Protein AF-A0A4Q3Z9Y1-F1 (afdb_monomer_lite)

Foldseek 3Di:
DWPKAFAPPPPQFFAAAPDPQRLLLSLQLSQVVSVVDDNVCRSVCLQVLLVVLVDPVVCCVVHNDDLQCVVSSLVSVVWDFAADPAFDDLVNCRVFLHHHFKFFWFFQDFVDIHTWGWGMGTQFKTWTAGNDDDPDSVSNRDIDMDTPCCQRQNVVPRGGHRRHRRRSRRIIHHGD

Structure (mmCIF, N/CA/C/O backbone):
data_AF-A0A4Q3Z9Y1-F1
#
_entry.id   AF-A0A4Q3Z9Y1-F1
#
loop_
_atom_site.group_PDB
_atom_site.id
_atom_site.type_symbol
_atom_site.label_atom_id
_atom_site.label_alt_id
_atom_site.label_comp_id
_atom_site.label_asym_id
_atom_site.label_entity_id
_atom_site.label_seq_id
_atom_site.pdbx_PDB_ins_code
_atom_site.Cartn_x
_atom_site.Cartn_y
_atom_site.Cartn_z
_atom_site.occupancy
_atom_site.B_iso_or_equiv
_atom_site.auth_seq_id
_atom_site.auth_comp_id
_atom_site.auth_asym_id
_atom_site.auth_atom_id
_atom_site.pdbx_PDB_model_num
ATOM 1 N N . MET A 1 1 ? 0.665 -11.959 -26.056 1.00 46.44 1 MET A N 1
ATOM 2 C CA . MET A 1 1 ? -0.431 -11.260 -25.352 1.00 46.44 1 MET A CA 1
ATOM 3 C C . MET A 1 1 ? 0.107 -10.917 -23.978 1.00 46.44 1 MET A C 1
ATOM 5 O O . MET A 1 1 ? 0.563 -11.840 -23.320 1.00 46.44 1 MET A O 1
ATOM 9 N N . SER A 1 2 ? 0.175 -9.640 -23.594 1.00 54.62 2 SER A N 1
ATOM 10 C CA . SER A 1 2 ? 0.606 -9.286 -22.237 1.00 54.62 2 SER A CA 1
ATOM 11 C C . SER A 1 2 ? -0.452 -9.769 -21.249 1.00 54.62 2 SER A C 1
ATOM 13 O O . SER A 1 2 ? -1.647 -9.539 -21.447 1.00 54.62 2 SER A O 1
ATOM 15 N N . ASP A 1 3 ? -0.023 -10.498 -20.222 1.00 85.06 3 ASP A N 1
ATOM 16 C CA . ASP A 1 3 ? -0.924 -11.218 -19.322 1.00 85.06 3 ASP A CA 1
ATOM 17 C C . ASP A 1 3 ? -1.443 -10.254 -18.237 1.00 85.06 3 ASP A C 1
ATOM 19 O O . ASP A 1 3 ? -1.050 -10.279 -17.064 1.00 85.06 3 ASP A O 1
ATOM 23 N N . TYR A 1 4 ? -2.262 -9.291 -18.668 1.00 94.12 4 TYR A N 1
ATOM 24 C CA . TYR A 1 4 ? -2.827 -8.247 -17.818 1.00 94.12 4 TYR A CA 1
ATOM 25 C C . TYR A 1 4 ? -3.951 -8.803 -16.935 1.00 94.12 4 TYR A C 1
ATOM 27 O O . TYR A 1 4 ? -4.822 -9.552 -17.375 1.00 94.12 4 TYR A O 1
ATOM 35 N N . SER A 1 5 ? -3.945 -8.438 -15.657 1.00 95.31 5 SER A N 1
ATOM 36 C CA . SER A 1 5 ? -5.010 -8.747 -14.703 1.00 95.31 5 SER A CA 1
ATOM 37 C C . SER A 1 5 ? -5.358 -7.512 -13.890 1.00 95.31 5 SER A C 1
ATOM 39 O O . SER A 1 5 ? -4.483 -6.732 -13.525 1.00 95.31 5 SER A O 1
ATOM 41 N N . ARG A 1 6 ? -6.642 -7.358 -13.572 1.00 94.75 6 ARG A N 1
ATOM 42 C CA . ARG A 1 6 ? -7.175 -6.217 -12.827 1.00 94.75 6 ARG A CA 1
ATOM 43 C C . ARG A 1 6 ? -8.181 -6.680 -11.784 1.00 94.75 6 ARG A C 1
ATOM 45 O O . ARG A 1 6 ? -8.824 -7.716 -11.966 1.00 94.75 6 ARG A O 1
ATOM 52 N N . CYS A 1 7 ? -8.347 -5.898 -10.725 1.00 93.69 7 CYS A N 1
ATOM 53 C CA . CYS A 1 7 ? -9.391 -6.135 -9.744 1.00 93.69 7 CYS A CA 1
ATOM 54 C C . CYS A 1 7 ? -10.802 -5.993 -10.318 1.00 93.69 7 CYS A C 1
ATOM 56 O O . CYS A 1 7 ? -11.042 -5.135 -11.177 1.00 93.69 7 CYS A O 1
ATOM 58 N N . PRO A 1 8 ? -11.758 -6.814 -9.839 1.00 89.06 8 PRO A N 1
ATOM 59 C CA . PRO A 1 8 ? -13.145 -6.687 -10.249 1.00 89.06 8 PRO A CA 1
ATOM 60 C C . PRO A 1 8 ? -13.719 -5.360 -9.745 1.00 89.06 8 PRO A C 1
ATOM 62 O O . PRO A 1 8 ? -13.235 -4.803 -8.766 1.00 89.06 8 PRO A O 1
ATOM 65 N N . ASN A 1 9 ? -14.761 -4.857 -10.408 1.00 72.31 9 ASN A N 1
ATOM 66 C CA . ASN A 1 9 ? -15.416 -3.585 -10.084 1.00 72.31 9 ASN A CA 1
ATOM 67 C C . ASN A 1 9 ? -14.441 -2.380 -10.006 1.00 72.31 9 ASN A C 1
ATOM 69 O O . ASN A 1 9 ? -14.153 -1.868 -8.924 1.00 72.31 9 ASN A O 1
ATOM 73 N N . PRO A 1 10 ? -13.933 -1.892 -11.154 1.00 60.41 10 PRO A N 1
ATOM 74 C CA . PRO A 1 10 ? -12.851 -0.906 -11.213 1.00 60.41 10 PRO A CA 1
ATOM 75 C C . PRO A 1 10 ? -13.266 0.522 -10.829 1.00 60.41 10 PRO A C 1
ATOM 77 O O . PRO A 1 10 ? -12.451 1.431 -10.952 1.00 60.41 10 PRO A O 1
ATOM 80 N N . LYS A 1 11 ? -14.504 0.752 -10.364 1.00 64.94 11 LYS A N 1
ATOM 81 C CA . LYS A 1 11 ? -14.999 2.073 -9.934 1.00 64.94 11 LYS A CA 1
ATOM 82 C C . LYS A 1 11 ? -14.472 2.469 -8.548 1.00 64.94 11 LYS A C 1
ATOM 84 O O . LYS A 1 11 ? -15.197 3.047 -7.740 1.00 64.94 11 LYS A O 1
ATOM 89 N N . LEU A 1 12 ? -13.219 2.134 -8.258 1.00 83.88 12 LEU A N 1
ATOM 90 C CA . LEU A 1 12 ? -12.533 2.681 -7.104 1.00 83.88 12 LEU A CA 1
ATOM 91 C C . LEU A 1 12 ? -12.276 4.168 -7.381 1.00 83.88 12 LEU A C 1
ATOM 93 O O . LEU A 1 12 ? -11.774 4.533 -8.437 1.00 83.88 12 LEU A O 1
ATOM 97 N N . ARG A 1 13 ? -12.646 5.035 -6.444 1.00 88.81 13 ARG A N 1
ATOM 98 C CA . ARG A 1 13 ? -12.196 6.428 -6.446 1.00 88.81 13 ARG A CA 1
ATOM 99 C C . ARG A 1 13 ? -10.963 6.508 -5.560 1.00 88.81 13 ARG A C 1
ATOM 101 O O . ARG A 1 13 ? -11.023 5.998 -4.437 1.00 88.81 13 ARG A O 1
ATOM 108 N N . GLY A 1 14 ? -9.900 7.141 -6.050 1.00 93.50 14 GLY A N 1
ATOM 109 C CA . GLY A 1 14 ? -8.715 7.407 -5.244 1.00 93.50 14 GLY A CA 1
ATOM 110 C C . GLY A 1 14 ? -9.008 8.329 -4.054 1.00 93.50 14 GLY A C 1
ATOM 111 O O . GLY A 1 14 ? -10.113 8.862 -3.912 1.00 93.50 14 GLY A O 1
ATOM 112 N N . GLU A 1 15 ? -8.033 8.467 -3.167 1.00 96.00 15 GLU A N 1
ATOM 113 C CA . GLU A 1 15 ? -8.162 9.185 -1.900 1.00 96.00 15 GLU A CA 1
ATOM 114 C C . GLU A 1 15 ? -6.863 9.952 -1.629 1.00 96.00 15 GLU A C 1
ATOM 116 O O . GLU A 1 15 ? -5.836 9.303 -1.417 1.00 96.00 15 GLU A O 1
ATOM 121 N N . PRO A 1 16 ? -6.882 11.295 -1.597 1.00 97.50 16 PRO A N 1
ATOM 122 C CA . PRO A 1 16 ? -5.722 12.056 -1.157 1.00 97.50 16 PRO A CA 1
ATOM 123 C C . PRO A 1 16 ? -5.454 11.804 0.329 1.00 97.50 16 PRO A C 1
ATOM 125 O O . PRO A 1 16 ? -6.377 11.769 1.149 1.00 97.50 16 PRO A O 1
ATOM 128 N N . GLN A 1 17 ? -4.183 11.654 0.694 1.00 96.38 17 GLN A N 1
ATOM 129 C CA . GLN A 1 17 ? -3.788 11.634 2.099 1.00 96.38 17 GLN A CA 1
ATOM 130 C C . GLN A 1 17 ? -4.015 13.009 2.736 1.00 96.38 17 GLN A C 1
ATOM 132 O O . GLN A 1 17 ? -3.729 14.037 2.133 1.00 96.38 17 GLN A O 1
ATOM 137 N N . SER A 1 18 ? -4.530 13.042 3.966 1.00 94.38 18 SER A N 1
ATOM 138 C CA . SER A 1 18 ? -4.825 14.310 4.649 1.00 94.38 18 SER A CA 1
ATOM 139 C C . SER A 1 18 ? -3.577 15.050 5.131 1.00 94.38 18 SER A C 1
ATOM 141 O O . SER A 1 18 ? -3.613 16.266 5.274 1.00 94.38 18 SER A O 1
ATOM 143 N N . ILE A 1 19 ? -2.511 14.304 5.431 1.00 94.25 19 ILE A N 1
ATOM 144 C CA . ILE A 1 19 ? -1.169 14.778 5.798 1.00 94.25 19 ILE A CA 1
ATOM 145 C C . ILE A 1 19 ? -0.140 13.733 5.338 1.00 94.25 19 ILE A C 1
ATOM 147 O O . ILE A 1 19 ? -0.512 12.593 5.039 1.00 94.25 19 ILE A O 1
ATOM 151 N N . ASP A 1 20 ? 1.141 14.099 5.339 1.00 93.38 20 ASP A N 1
ATOM 152 C CA . ASP A 1 20 ? 2.242 13.310 4.761 1.00 93.38 20 ASP A CA 1
ATOM 153 C C . ASP A 1 20 ? 2.362 11.874 5.285 1.00 93.38 20 ASP A C 1
ATOM 155 O O . ASP A 1 20 ? 2.680 10.945 4.545 1.00 93.38 20 ASP A O 1
ATOM 159 N N . SER A 1 21 ? 2.048 11.668 6.557 1.00 95.81 21 SER A N 1
ATOM 160 C CA . SER A 1 21 ? 2.126 10.385 7.258 1.00 95.81 21 SER A CA 1
ATOM 161 C C . SER A 1 21 ? 0.904 9.478 7.060 1.00 95.81 21 SER A C 1
ATOM 163 O O . SER A 1 21 ? 0.900 8.353 7.561 1.00 95.81 21 SER A O 1
ATOM 165 N N . MET A 1 22 ? -0.155 9.928 6.375 1.00 97.44 22 MET A N 1
ATOM 166 C CA . MET A 1 22 ? -1.465 9.251 6.348 1.00 97.44 22 MET A CA 1
ATOM 167 C C . MET A 1 22 ? -1.782 8.488 5.050 1.00 97.44 22 MET A C 1
ATOM 169 O O . MET A 1 22 ? -2.938 8.116 4.822 1.00 97.44 22 MET A O 1
ATOM 173 N N . CYS A 1 23 ? -0.774 8.165 4.232 1.00 97.75 23 CYS A N 1
ATOM 174 C CA . CYS A 1 23 ? -0.938 7.332 3.032 1.00 97.75 23 CYS A CA 1
ATOM 175 C C . CYS A 1 23 ? -1.603 5.974 3.326 1.00 97.75 23 CYS A C 1
ATOM 177 O O . CYS A 1 23 ? -2.462 5.509 2.574 1.00 97.75 23 CYS A O 1
ATOM 179 N N . TRP A 1 24 ? -1.277 5.365 4.470 1.00 98.06 24 TRP A N 1
ATOM 180 C CA . TRP A 1 24 ? -1.852 4.097 4.922 1.00 98.06 24 TRP A CA 1
ATOM 181 C C . TRP A 1 24 ? -3.367 4.177 5.134 1.00 98.06 24 TRP A C 1
ATOM 183 O O . TRP A 1 24 ? -4.099 3.289 4.691 1.00 98.06 24 TRP A O 1
ATOM 193 N N . PHE A 1 25 ? -3.839 5.252 5.768 1.00 98.31 25 PHE A N 1
ATOM 194 C CA . PHE A 1 25 ? -5.246 5.457 6.106 1.00 98.31 25 PHE A CA 1
ATOM 195 C C . PHE A 1 25 ? -6.080 5.741 4.858 1.00 98.31 25 PHE A C 1
ATOM 197 O O . PHE A 1 25 ? -7.168 5.181 4.688 1.00 98.31 25 PHE A O 1
ATOM 204 N N . ALA A 1 26 ? -5.535 6.551 3.946 1.00 98.25 26 ALA A N 1
ATOM 205 C CA . ALA A 1 26 ? -6.126 6.772 2.633 1.00 98.25 26 ALA A CA 1
ATOM 206 C C . ALA A 1 26 ? -6.224 5.458 1.838 1.00 98.25 26 ALA A C 1
ATOM 208 O O . ALA A 1 26 ? -7.283 5.130 1.300 1.00 98.25 26 ALA A O 1
ATOM 209 N N . GLY A 1 27 ? -5.162 4.644 1.859 1.00 98.19 27 GLY A N 1
ATOM 210 C CA . GLY A 1 27 ? -5.138 3.303 1.276 1.00 98.19 27 GLY A CA 1
ATOM 211 C C . GLY A 1 27 ? -6.253 2.390 1.794 1.00 98.19 27 GLY A C 1
ATOM 212 O O . GLY A 1 27 ? -6.970 1.778 1.002 1.00 98.19 27 GLY A O 1
ATOM 213 N N . TYR A 1 28 ? -6.439 2.296 3.115 1.00 98.44 28 TYR A N 1
ATOM 214 C CA . TYR A 1 28 ? -7.527 1.486 3.678 1.00 98.44 28 TYR A CA 1
ATOM 215 C C . TYR A 1 28 ? -8.902 2.046 3.315 1.00 98.44 28 TYR A C 1
ATOM 217 O O . TYR A 1 28 ? -9.799 1.282 2.962 1.00 98.44 28 TYR A O 1
ATOM 225 N N . THR A 1 29 ? -9.057 3.371 3.327 1.00 97.75 29 THR A N 1
ATOM 226 C CA . THR A 1 29 ? -10.308 4.030 2.929 1.00 97.75 29 THR A CA 1
ATOM 227 C C . THR A 1 29 ? -10.699 3.647 1.500 1.00 97.75 29 THR A C 1
ATOM 229 O O . THR A 1 29 ? -11.844 3.269 1.247 1.00 97.75 29 THR A O 1
ATOM 232 N N . MET A 1 30 ? -9.731 3.638 0.579 1.00 97.31 30 MET A N 1
ATOM 233 C CA . MET A 1 30 ? -9.923 3.152 -0.787 1.00 97.31 30 MET A CA 1
ATOM 234 C C . MET A 1 30 ? -10.369 1.682 -0.826 1.00 97.31 30 MET A C 1
ATOM 236 O O . MET A 1 30 ? -11.350 1.365 -1.498 1.00 97.31 30 MET A O 1
ATOM 240 N N . LEU A 1 31 ? -9.720 0.778 -0.081 1.00 96.62 31 LEU A N 1
ATOM 241 C CA . LEU A 1 31 ? -10.126 -0.635 -0.046 1.00 96.62 31 LEU A CA 1
ATOM 242 C C . LEU A 1 31 ? -11.581 -0.820 0.412 1.00 96.62 31 LEU A C 1
ATOM 244 O O . LEU A 1 31 ? -12.339 -1.564 -0.214 1.00 96.62 31 LEU A O 1
ATOM 248 N N . PHE A 1 32 ? -11.992 -0.141 1.483 1.00 96.56 32 PHE A N 1
ATOM 249 C CA . PHE A 1 32 ? -13.357 -0.246 2.006 1.00 96.56 32 PHE A CA 1
ATOM 250 C C . PHE A 1 32 ? -14.395 0.405 1.090 1.00 96.56 32 PHE A C 1
ATOM 252 O O . PHE A 1 32 ? -15.500 -0.127 0.946 1.00 96.56 32 PHE A O 1
ATOM 259 N N . ARG A 1 33 ? -14.033 1.492 0.400 1.00 95.06 33 ARG A N 1
ATOM 260 C CA . ARG A 1 33 ? -14.866 2.086 -0.652 1.00 95.06 33 ARG A CA 1
ATOM 261 C C . ARG A 1 33 ? -15.103 1.089 -1.778 1.00 95.06 33 ARG A C 1
ATOM 263 O O . ARG A 1 33 ? -16.243 0.873 -2.178 1.00 95.06 33 ARG A O 1
ATOM 270 N N . TRP A 1 34 ? -14.043 0.432 -2.248 1.00 95.00 34 TRP A N 1
ATOM 271 C CA . TRP A 1 34 ? -14.157 -0.629 -3.248 1.00 95.00 34 TRP A CA 1
ATOM 272 C C . TRP A 1 34 ? -15.028 -1.796 -2.765 1.00 95.00 34 TRP A C 1
ATOM 274 O O . TRP A 1 34 ? -15.815 -2.344 -3.537 1.00 95.00 34 TRP A O 1
ATOM 284 N N . ARG A 1 35 ? -14.948 -2.142 -1.474 1.00 93.12 35 ARG A N 1
ATOM 285 C CA . ARG A 1 35 ? -15.776 -3.190 -0.858 1.00 93.12 35 ARG A CA 1
ATOM 286 C C . ARG A 1 35 ? -17.266 -2.824 -0.778 1.00 93.12 35 ARG A C 1
ATOM 288 O O . ARG A 1 35 ? -18.076 -3.696 -0.477 1.00 93.12 35 ARG A O 1
ATOM 295 N N . GLY A 1 36 ? -17.632 -1.575 -1.071 1.00 93.12 36 GLY A N 1
ATOM 296 C CA . GLY A 1 36 ? -19.013 -1.093 -1.065 1.00 93.12 36 GLY A CA 1
ATOM 297 C C . GLY A 1 36 ? -19.481 -0.566 0.290 1.00 93.12 36 GLY A C 1
ATOM 298 O O . GLY A 1 36 ? -20.685 -0.453 0.514 1.00 93.12 36 GLY A O 1
ATOM 299 N N . MET A 1 37 ? -18.560 -0.253 1.206 1.00 94.69 37 MET A N 1
ATOM 300 C CA . MET A 1 37 ? -18.915 0.407 2.461 1.00 94.69 37 MET A CA 1
ATOM 301 C C . MET A 1 37 ? -19.390 1.843 2.199 1.00 94.69 37 MET A C 1
ATOM 303 O O . MET A 1 37 ? -18.875 2.538 1.326 1.00 94.69 37 MET A O 1
ATOM 307 N N . GLU A 1 38 ? -20.379 2.297 2.970 1.00 95.00 38 GLU A N 1
ATOM 308 C CA . GLU A 1 38 ? -20.913 3.656 2.873 1.00 95.00 38 GLU A CA 1
ATOM 309 C C . GLU A 1 38 ? -19.840 4.701 3.226 1.00 95.00 38 GLU A C 1
ATOM 311 O O . GLU A 1 38 ? -19.310 4.686 4.336 1.00 95.00 38 GLU A O 1
ATOM 316 N N . GLU A 1 39 ? -19.575 5.642 2.312 1.00 93.75 39 GLU A N 1
ATOM 317 C CA . GLU A 1 39 ? -18.469 6.615 2.380 1.00 93.75 39 GLU A CA 1
ATOM 318 C C . GLU A 1 39 ? -18.326 7.302 3.748 1.00 93.75 39 GLU A C 1
ATOM 320 O O . GLU A 1 39 ? -17.232 7.369 4.307 1.00 93.75 39 GLU A O 1
ATOM 325 N N . LYS A 1 40 ? -19.443 7.761 4.327 1.00 95.94 40 LYS A N 1
ATOM 326 C CA . LYS A 1 40 ? -19.450 8.496 5.601 1.00 95.94 40 LYS A CA 1
ATOM 327 C C . LYS A 1 40 ? -19.009 7.657 6.807 1.00 95.94 40 LYS A C 1
ATOM 329 O O . LYS A 1 40 ? -18.660 8.226 7.832 1.00 95.94 40 LYS A O 1
ATOM 334 N N . LYS A 1 41 ? -19.035 6.325 6.691 1.00 97.38 41 LYS A N 1
ATOM 335 C CA . LYS A 1 41 ? -18.679 5.380 7.760 1.00 97.38 41 LYS A CA 1
ATOM 336 C C . LYS A 1 41 ? -17.250 4.860 7.653 1.00 97.38 41 LYS A C 1
ATOM 338 O O . LYS A 1 41 ? -16.724 4.363 8.642 1.00 97.38 41 LYS A O 1
ATOM 343 N N . ILE A 1 42 ? -16.619 4.951 6.479 1.00 97.31 42 ILE A N 1
ATOM 344 C CA . ILE A 1 42 ? -15.347 4.264 6.212 1.00 97.31 42 ILE A CA 1
ATOM 345 C C . ILE A 1 42 ? -14.243 4.735 7.157 1.00 97.31 42 ILE A C 1
ATOM 347 O O . ILE A 1 42 ? -13.593 3.916 7.800 1.00 97.31 42 ILE A O 1
ATOM 351 N N . ARG A 1 43 ? -14.030 6.051 7.248 1.00 97.56 43 ARG A N 1
ATOM 352 C CA . ARG A 1 43 ? -12.929 6.617 8.040 1.00 97.56 43 ARG A CA 1
ATOM 353 C C . ARG A 1 43 ? -13.066 6.289 9.524 1.00 97.56 43 ARG A C 1
ATOM 355 O O . ARG A 1 43 ? -12.098 5.849 10.133 1.00 97.56 43 ARG A O 1
ATOM 362 N N . GLU A 1 44 ? -14.267 6.455 10.075 1.00 98.25 44 GLU A N 1
ATOM 363 C CA . GLU A 1 44 ? -14.567 6.096 11.464 1.00 98.25 44 GLU A CA 1
ATOM 364 C C . GLU A 1 44 ? -14.367 4.596 11.704 1.00 98.25 44 GLU A C 1
ATOM 366 O O . GLU A 1 44 ? -13.704 4.209 12.662 1.00 98.25 44 GLU A O 1
ATOM 371 N N . HIS A 1 45 ? -14.868 3.748 10.799 1.00 98.38 45 HIS A N 1
ATOM 372 C CA . HIS A 1 45 ? -14.681 2.305 10.887 1.00 98.38 45 HIS A CA 1
ATOM 373 C C . HIS A 1 45 ? -13.199 1.921 10.900 1.00 98.38 45 HIS A C 1
ATOM 375 O O . HIS A 1 45 ? -12.774 1.200 11.802 1.00 98.38 45 HIS A O 1
ATOM 381 N N . VAL A 1 46 ? -12.404 2.410 9.940 1.00 98.44 46 VAL A N 1
ATOM 382 C CA . VAL A 1 46 ? -10.968 2.108 9.865 1.00 98.44 46 VAL A CA 1
ATOM 383 C C . VAL A 1 46 ? -10.264 2.592 11.130 1.00 98.44 46 VAL A C 1
ATOM 385 O O . VAL A 1 46 ? -9.535 1.822 11.745 1.00 98.44 46 VAL A O 1
ATOM 388 N N . TRP A 1 47 ? -10.503 3.836 11.549 1.00 98.50 47 TRP A N 1
ATOM 389 C CA . TRP A 1 47 ? -9.845 4.412 12.719 1.00 98.50 47 TRP A CA 1
ATOM 390 C C . TRP A 1 47 ? -10.155 3.625 13.996 1.00 98.50 47 TRP A C 1
ATOM 392 O O . TRP A 1 47 ? -9.237 3.134 14.648 1.00 98.50 47 TRP A O 1
ATOM 402 N N . ASN A 1 48 ? -11.439 3.431 14.304 1.00 98.50 48 ASN A N 1
ATOM 403 C CA . ASN A 1 48 ? -11.874 2.759 15.529 1.00 98.50 48 ASN A CA 1
ATOM 404 C C . ASN A 1 48 ? -11.478 1.277 15.548 1.00 98.50 48 ASN A C 1
ATOM 406 O O . ASN A 1 48 ? -11.181 0.731 16.607 1.00 98.50 48 ASN A O 1
ATOM 410 N N . THR A 1 49 ? -11.444 0.616 14.387 1.00 98.69 49 THR A N 1
ATOM 411 C CA . THR A 1 49 ? -11.020 -0.790 14.299 1.00 98.69 49 THR A CA 1
ATOM 412 C C . THR A 1 49 ? -9.528 -0.944 14.586 1.00 98.69 49 THR A C 1
ATOM 414 O O . THR A 1 49 ? -9.126 -1.878 15.278 1.00 98.69 49 THR A O 1
ATOM 417 N N . LEU A 1 50 ? -8.694 -0.031 14.082 1.00 98.56 50 LEU A N 1
ATOM 418 C CA . LEU A 1 50 ? -7.252 -0.055 14.334 1.00 98.56 50 LEU A CA 1
ATOM 419 C C . LEU A 1 50 ? -6.913 0.341 15.777 1.00 98.56 50 LEU A C 1
ATOM 421 O O . LEU A 1 50 ? -6.093 -0.327 16.409 1.00 98.56 50 LEU A O 1
ATOM 425 N N . ASP A 1 51 ? -7.591 1.357 16.313 1.00 98.50 51 ASP A N 1
ATOM 426 C CA . ASP A 1 51 ? -7.470 1.765 17.716 1.00 98.50 51 ASP A CA 1
ATOM 427 C C . ASP A 1 51 ? -7.884 0.628 18.662 1.00 98.50 51 ASP A C 1
ATOM 429 O O . ASP A 1 51 ? -7.127 0.228 19.543 1.00 98.50 51 ASP A O 1
ATOM 433 N N . GLY A 1 52 ? -9.033 -0.004 18.397 1.00 98.25 52 GLY A N 1
ATOM 434 C CA . GLY A 1 52 ? -9.523 -1.157 19.155 1.00 98.25 52 GLY A CA 1
ATOM 435 C C . GLY A 1 52 ? -8.625 -2.394 19.057 1.00 98.25 52 GLY A C 1
ATOM 436 O O . GLY A 1 52 ? -8.611 -3.223 19.965 1.00 98.25 52 GLY A O 1
ATOM 437 N N . ALA A 1 53 ? -7.822 -2.514 17.996 1.00 98.00 53 ALA A N 1
ATOM 438 C CA . ALA A 1 53 ? -6.783 -3.535 17.908 1.00 98.00 53 ALA A CA 1
ATOM 439 C C . ALA A 1 53 ? -5.553 -3.198 18.772 1.00 98.00 53 ALA A C 1
ATOM 441 O O . ALA A 1 53 ? -4.691 -4.054 18.967 1.00 98.00 53 ALA A O 1
ATOM 442 N N . GLY A 1 54 ? -5.440 -1.978 19.298 1.00 97.94 54 GLY A N 1
ATOM 443 C CA . GLY A 1 54 ? -4.306 -1.484 20.074 1.00 97.94 54 GLY A CA 1
ATOM 444 C C . GLY A 1 54 ? -3.151 -1.014 19.195 1.00 97.94 54 GLY A C 1
ATOM 445 O O . GLY A 1 54 ? -1.995 -1.327 19.490 1.00 97.94 54 GLY A O 1
ATOM 446 N N . ILE A 1 55 ? -3.444 -0.392 18.053 1.00 98.12 55 ILE A N 1
ATOM 447 C CA . ILE A 1 55 ? -2.460 0.400 17.305 1.00 98.12 55 ILE A CA 1
ATOM 448 C C . ILE A 1 55 ? -2.434 1.794 17.924 1.00 98.12 55 ILE A C 1
ATOM 450 O O . ILE A 1 55 ? -3.487 2.377 18.155 1.00 98.12 55 ILE 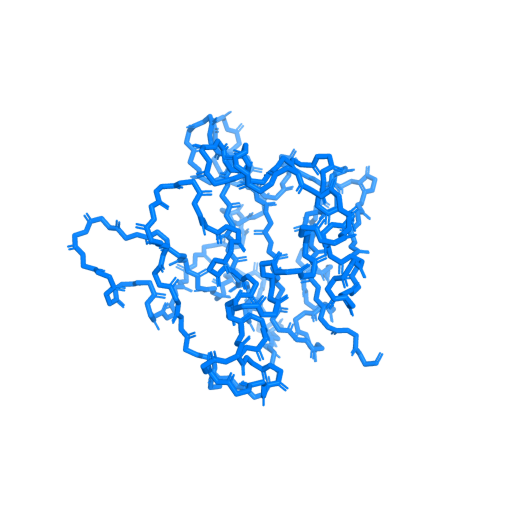A O 1
ATOM 454 N N . ASP A 1 56 ? -1.244 2.334 18.185 1.00 97.88 56 ASP A N 1
ATOM 455 C CA . ASP A 1 56 ? -1.121 3.715 18.650 1.00 97.88 56 ASP A CA 1
ATOM 456 C C . ASP A 1 56 ? -1.472 4.668 17.502 1.00 97.88 56 ASP A C 1
ATOM 458 O O . ASP A 1 56 ? -0.668 4.933 16.604 1.00 97.88 56 ASP A O 1
ATOM 462 N N . MET A 1 57 ? -2.711 5.154 17.510 1.00 97.81 57 MET A N 1
ATOM 463 C CA . MET A 1 57 ? -3.227 5.992 16.435 1.00 97.81 57 MET A CA 1
ATOM 464 C C . MET A 1 57 ? -2.608 7.392 16.425 1.00 97.81 57 MET A C 1
ATOM 466 O O . MET A 1 57 ? -2.565 8.022 15.367 1.00 97.81 57 MET A O 1
ATOM 470 N N . GLN A 1 58 ? -2.112 7.884 17.566 1.00 97.06 58 GLN A N 1
ATOM 471 C CA . GLN A 1 58 ? -1.426 9.175 17.619 1.00 97.06 58 GLN A CA 1
ATOM 472 C C . GLN A 1 58 ? -0.029 9.060 17.011 1.00 97.06 58 GLN A C 1
ATOM 474 O O . GLN A 1 58 ? 0.334 9.889 16.173 1.00 97.06 58 GLN A O 1
ATOM 479 N N . ASP A 1 59 ? 0.713 7.999 17.342 1.00 97.88 59 ASP A N 1
ATOM 480 C CA . ASP A 1 59 ? 1.992 7.714 16.686 1.00 97.88 59 ASP A CA 1
ATOM 481 C C . ASP A 1 59 ? 1.794 7.451 15.189 1.00 97.88 59 ASP A C 1
ATOM 483 O O . ASP A 1 59 ? 2.439 8.099 14.368 1.00 97.88 59 ASP A O 1
ATOM 487 N N . ALA A 1 60 ? 0.842 6.595 14.803 1.00 97.38 60 ALA A N 1
ATOM 488 C CA . ALA A 1 60 ? 0.586 6.280 13.396 1.00 97.38 60 ALA A CA 1
ATOM 489 C C . ALA A 1 60 ? 0.156 7.511 12.578 1.00 97.38 60 ALA A C 1
ATOM 491 O O . ALA A 1 60 ? 0.513 7.635 11.403 1.00 97.38 60 ALA A O 1
ATOM 492 N N . ARG A 1 61 ? -0.588 8.445 13.186 1.00 97.31 61 ARG A N 1
ATOM 493 C CA . ARG A 1 61 ? -0.928 9.733 12.569 1.00 97.31 61 ARG A CA 1
ATOM 494 C C . ARG A 1 61 ? 0.280 10.656 12.469 1.00 97.31 61 ARG A C 1
ATOM 496 O O . ARG A 1 61 ? 0.387 11.373 11.487 1.00 97.31 61 ARG A O 1
ATOM 503 N N . SER A 1 62 ? 1.169 10.675 13.453 1.00 97.06 62 SER A N 1
ATOM 504 C CA . SER A 1 62 ? 2.329 11.572 13.455 1.00 97.06 62 SER A CA 1
ATOM 505 C C . SER A 1 62 ? 3.443 11.082 12.527 1.00 97.06 62 SER A C 1
ATOM 507 O O . SER A 1 62 ? 4.014 11.850 11.759 1.00 97.06 62 SER A O 1
ATOM 509 N N . THR A 1 63 ? 3.726 9.781 12.552 1.00 95.56 63 THR A N 1
ATOM 510 C CA . THR A 1 63 ? 4.947 9.203 11.980 1.00 95.56 63 THR A CA 1
ATOM 511 C C . THR A 1 63 ? 4.688 8.096 10.954 1.00 95.56 63 THR A C 1
ATOM 513 O O . THR A 1 63 ? 5.636 7.502 10.436 1.00 95.56 63 THR A O 1
ATOM 516 N N . GLY A 1 64 ? 3.418 7.819 10.650 1.00 97.06 64 GLY A N 1
ATOM 517 C CA . GLY A 1 64 ? 2.985 6.761 9.740 1.00 97.06 64 GLY A CA 1
ATOM 518 C C . GLY A 1 64 ? 2.831 5.400 10.421 1.00 97.06 64 GLY A C 1
ATOM 519 O O . GLY A 1 64 ? 3.462 5.104 11.438 1.00 97.06 64 GLY A O 1
ATOM 520 N N . LEU A 1 65 ? 1.991 4.538 9.837 1.00 96.94 65 LEU A N 1
ATOM 521 C CA . LEU A 1 65 ? 1.810 3.161 10.300 1.00 96.94 65 LEU A CA 1
ATOM 522 C C . LEU A 1 65 ? 3.127 2.378 10.184 1.00 96.94 65 LEU A C 1
ATOM 524 O O . LEU A 1 65 ? 3.726 2.290 9.109 1.00 96.94 65 LEU A O 1
ATOM 528 N N . LYS A 1 66 ? 3.583 1.786 11.291 1.00 95.25 66 LYS A N 1
ATOM 529 C CA . LYS A 1 66 ? 4.846 1.042 11.319 1.00 95.25 66 LYS A CA 1
ATOM 530 C C . LYS A 1 66 ? 4.710 -0.290 10.589 1.00 95.25 66 LYS A C 1
ATOM 532 O O . LYS A 1 66 ? 3.717 -0.995 10.735 1.00 95.25 66 LYS A O 1
ATOM 537 N N . LEU A 1 67 ? 5.781 -0.706 9.911 1.00 94.56 67 LEU A N 1
ATOM 538 C CA . LEU A 1 67 ? 5.833 -1.992 9.201 1.00 94.56 67 LEU A CA 1
ATOM 539 C C . LEU A 1 67 ? 5.490 -3.195 10.094 1.00 94.56 67 LEU A C 1
ATOM 541 O O . LEU A 1 67 ? 4.788 -4.108 9.664 1.00 94.56 67 LEU A O 1
ATOM 545 N N . LYS A 1 68 ? 5.940 -3.179 11.357 1.00 93.31 68 LYS A N 1
ATOM 546 C CA . LYS A 1 68 ? 5.622 -4.218 12.351 1.00 93.31 68 LYS A CA 1
ATOM 547 C C . LYS A 1 68 ? 4.115 -4.353 12.625 1.00 93.31 68 LYS A C 1
ATOM 549 O O . LYS A 1 68 ? 3.661 -5.438 12.979 1.00 93.31 68 LYS A O 1
ATOM 554 N N . ASP A 1 69 ? 3.351 -3.279 12.423 1.00 96.06 69 ASP A N 1
ATOM 555 C CA . ASP A 1 69 ? 1.920 -3.212 12.713 1.00 96.06 69 ASP A CA 1
ATOM 556 C C . ASP A 1 69 ? 1.054 -3.540 11.488 1.00 96.06 69 ASP A C 1
ATOM 558 O O . ASP A 1 69 ? -0.142 -3.769 11.642 1.00 96.06 69 ASP A O 1
ATOM 562 N N . ASN A 1 70 ? 1.629 -3.668 10.285 1.00 95.56 70 ASN A N 1
ATOM 563 C CA . ASN A 1 70 ? 0.884 -3.982 9.056 1.00 95.56 70 ASN A CA 1
ATOM 564 C C . ASN A 1 70 ? 0.031 -5.247 9.178 1.00 95.56 70 ASN A C 1
ATOM 566 O O . ASN A 1 70 ? -1.154 -5.238 8.851 1.00 95.56 70 ASN A O 1
ATOM 570 N N . LYS A 1 71 ? 0.623 -6.342 9.678 1.00 96.31 71 LYS A N 1
ATOM 571 C CA . LYS A 1 71 ? -0.096 -7.611 9.865 1.00 96.31 71 LYS A CA 1
ATOM 572 C C . LYS A 1 71 ? -1.287 -7.424 10.800 1.00 96.31 71 LYS A C 1
ATOM 574 O O . LYS A 1 71 ? -2.381 -7.900 10.511 1.00 96.31 71 LYS A O 1
ATOM 579 N N . LYS A 1 72 ? -1.055 -6.734 11.917 1.00 97.38 72 LYS A N 1
ATOM 580 C CA . LYS A 1 72 ? -2.054 -6.470 12.951 1.00 97.38 72 LYS A CA 1
ATOM 581 C C . LYS A 1 72 ? -3.192 -5.608 12.403 1.00 97.38 72 LYS A C 1
ATOM 583 O O . LYS A 1 72 ? -4.350 -5.980 12.561 1.00 97.38 72 LYS A O 1
ATOM 588 N N . ALA A 1 73 ? -2.857 -4.527 11.700 1.00 97.94 73 ALA A N 1
ATOM 589 C CA . ALA A 1 73 ? -3.808 -3.627 11.061 1.00 97.94 73 ALA A CA 1
ATOM 590 C C . ALA A 1 73 ? -4.689 -4.353 10.038 1.00 97.94 73 ALA A C 1
ATOM 592 O O . ALA A 1 73 ? -5.914 -4.302 10.128 1.00 97.94 73 ALA A O 1
ATOM 593 N N . GLY A 1 74 ? -4.071 -5.092 9.113 1.00 97.69 74 GLY A N 1
ATOM 594 C CA . GLY A 1 74 ? -4.804 -5.829 8.090 1.00 97.69 74 GLY A CA 1
ATOM 595 C C . GLY A 1 74 ? -5.740 -6.879 8.676 1.00 97.69 74 GLY A C 1
ATOM 596 O O . GLY A 1 74 ? -6.907 -6.939 8.296 1.00 97.69 74 GLY A O 1
ATOM 597 N N . MET A 1 75 ? -5.265 -7.664 9.649 1.00 97.44 75 MET A N 1
ATOM 598 C CA . MET A 1 75 ? -6.101 -8.666 10.318 1.00 97.44 75 MET A CA 1
ATOM 599 C C . MET A 1 75 ? -7.272 -8.035 11.082 1.00 97.44 75 MET A C 1
ATOM 601 O O . MET A 1 75 ? -8.381 -8.560 11.006 1.00 97.44 75 MET A O 1
ATOM 605 N N . ALA A 1 76 ? -7.054 -6.912 11.773 1.00 98.25 76 ALA A N 1
ATOM 606 C CA . ALA A 1 76 ? -8.113 -6.198 12.487 1.00 98.25 76 ALA A CA 1
ATOM 607 C C . ALA A 1 76 ? -9.213 -5.697 11.538 1.00 98.25 76 ALA A C 1
ATOM 609 O O . ALA A 1 76 ? -10.395 -5.813 11.842 1.00 98.25 76 ALA A O 1
ATOM 610 N N . LEU A 1 77 ? -8.828 -5.216 10.354 1.00 98.25 77 LEU A N 1
ATOM 611 C CA . LEU A 1 77 ? -9.745 -4.754 9.307 1.00 98.25 77 LEU A CA 1
ATOM 612 C C . LEU A 1 77 ? -10.389 -5.900 8.499 1.00 98.25 77 LEU A C 1
ATOM 614 O O . LEU A 1 77 ? -11.089 -5.647 7.519 1.00 98.25 77 LEU A O 1
ATOM 618 N N . GLY A 1 78 ? -10.152 -7.163 8.870 1.00 97.44 78 GLY A N 1
ATOM 619 C CA . GLY A 1 78 ? -10.697 -8.326 8.164 1.00 97.44 78 GLY A CA 1
ATOM 620 C C . GLY A 1 78 ? -10.067 -8.581 6.789 1.00 97.44 78 GLY A C 1
ATOM 621 O O . GLY A 1 78 ? -10.658 -9.270 5.954 1.00 97.44 78 GLY A O 1
ATOM 622 N N . LEU A 1 79 ? -8.878 -8.032 6.530 1.00 97.69 79 LEU A N 1
ATOM 623 C CA . LEU A 1 79 ? -8.122 -8.250 5.300 1.00 97.69 79 LEU A CA 1
ATOM 624 C C . LEU A 1 79 ? -7.283 -9.528 5.394 1.00 97.69 79 LEU A C 1
ATOM 626 O O . LEU A 1 79 ? -6.778 -9.912 6.453 1.00 97.69 79 LEU A O 1
ATOM 630 N N . LYS A 1 80 ? -7.060 -10.168 4.245 1.00 96.75 80 LYS A N 1
ATOM 631 C CA . LYS A 1 80 ? -5.998 -11.164 4.102 1.00 96.75 80 LYS A CA 1
ATOM 632 C C . LYS A 1 80 ? -4.668 -10.418 3.983 1.00 96.75 80 LYS A C 1
ATOM 634 O O . LYS A 1 80 ? -4.540 -9.483 3.197 1.00 96.75 80 LYS A O 1
ATOM 639 N N . VAL A 1 81 ? -3.673 -10.864 4.744 1.00 95.19 81 VAL A N 1
ATOM 640 C CA . VAL A 1 81 ? -2.323 -10.281 4.787 1.00 95.19 81 VAL A CA 1
ATOM 641 C C . VAL A 1 81 ? -1.308 -11.273 4.226 1.00 95.19 81 VAL A C 1
ATOM 643 O O . VAL A 1 81 ? -1.365 -12.471 4.521 1.00 95.19 81 VAL A O 1
ATOM 646 N N . ARG A 1 82 ? -0.382 -10.801 3.389 1.00 92.50 82 ARG A N 1
ATOM 647 C CA . ARG A 1 82 ? 0.646 -11.634 2.748 1.00 92.50 82 ARG A CA 1
ATOM 648 C C . ARG A 1 82 ? 2.021 -11.050 3.008 1.00 92.50 82 ARG A C 1
ATOM 650 O O . ARG A 1 82 ? 2.325 -9.946 2.572 1.00 92.50 82 ARG A O 1
ATOM 657 N N . GLY A 1 83 ? 2.829 -11.822 3.728 1.00 85.44 83 GLY A N 1
ATOM 658 C CA . GLY A 1 83 ? 4.277 -11.667 3.799 1.00 85.44 83 GLY A CA 1
ATOM 659 C C . GLY A 1 83 ? 4.937 -12.732 2.934 1.00 85.44 83 GLY A C 1
ATOM 660 O O . GLY A 1 83 ? 4.360 -13.800 2.718 1.00 85.44 83 GLY A O 1
ATOM 661 N N . TYR A 1 84 ? 6.132 -12.437 2.447 1.00 85.31 84 TYR A N 1
ATOM 662 C CA . TYR A 1 84 ? 6.910 -13.342 1.615 1.00 85.31 84 TYR A CA 1
ATOM 663 C C . TYR A 1 84 ? 8.280 -13.574 2.257 1.00 85.31 84 TYR A C 1
ATOM 665 O O . TYR A 1 84 ? 8.797 -12.719 2.971 1.00 85.31 84 TYR A O 1
ATOM 673 N N . GLY A 1 85 ? 8.872 -14.744 2.011 1.00 87.00 85 GLY A N 1
ATOM 674 C CA . GLY A 1 85 ? 10.273 -15.023 2.360 1.00 87.00 85 GLY A CA 1
ATOM 675 C C . GLY A 1 85 ? 11.273 -14.485 1.329 1.00 87.00 85 GLY A C 1
ATOM 676 O O . GLY A 1 85 ? 12.476 -14.561 1.543 1.00 87.00 85 GLY A O 1
ATOM 677 N N . GLN A 1 86 ? 10.768 -13.940 0.223 1.00 91.56 86 GLN A N 1
ATOM 678 C CA . GLN A 1 86 ? 11.512 -13.411 -0.918 1.00 91.56 86 GLN A CA 1
ATOM 679 C C . GLN A 1 86 ? 10.788 -12.174 -1.476 1.00 91.56 86 GLN A C 1
ATOM 681 O O . GLN A 1 86 ? 9.608 -11.990 -1.158 1.00 91.56 86 GLN A O 1
ATOM 686 N N . PRO A 1 87 ? 11.444 -11.337 -2.296 1.00 94.00 87 PRO A N 1
ATOM 687 C CA . PRO A 1 87 ? 10.794 -10.200 -2.940 1.00 94.00 87 PRO A CA 1
ATOM 688 C C . PRO A 1 87 ? 9.504 -10.580 -3.682 1.00 94.00 87 PRO A C 1
ATOM 690 O O . PRO A 1 87 ? 9.376 -11.675 -4.234 1.00 94.00 87 PRO A O 1
ATOM 693 N N . VAL A 1 88 ? 8.536 -9.660 -3.678 1.00 94.69 88 VAL A N 1
ATOM 694 C CA . VAL A 1 88 ? 7.248 -9.832 -4.363 1.00 94.69 88 VAL A CA 1
ATOM 695 C C . VAL A 1 88 ? 7.474 -9.949 -5.869 1.00 94.69 88 VAL A C 1
ATOM 697 O O . VAL A 1 88 ? 8.211 -9.160 -6.451 1.00 94.69 88 VAL A O 1
ATOM 700 N N . THR A 1 89 ? 6.793 -10.896 -6.512 1.00 95.38 89 THR A N 1
ATOM 701 C CA . THR A 1 89 ? 6.843 -11.080 -7.969 1.00 95.38 89 THR A CA 1
ATOM 702 C C . THR A 1 89 ? 5.576 -10.574 -8.661 1.00 95.38 89 THR A C 1
ATOM 704 O O . THR A 1 89 ? 4.518 -10.428 -8.041 1.00 95.38 89 THR A O 1
ATOM 707 N N . VAL A 1 90 ? 5.650 -10.400 -9.984 1.00 96.12 90 VAL A N 1
ATOM 708 C CA . VAL A 1 90 ? 4.485 -10.113 -10.844 1.00 96.12 90 VAL A CA 1
ATOM 709 C C . VAL A 1 90 ? 3.382 -11.146 -10.648 1.00 96.12 90 VAL A C 1
ATOM 711 O O . VAL A 1 90 ? 2.216 -10.789 -10.505 1.00 96.12 90 VAL A O 1
ATOM 714 N N . HIS A 1 91 ? 3.749 -12.430 -10.590 1.00 95.12 91 HIS A N 1
ATOM 715 C CA . HIS A 1 91 ? 2.798 -13.518 -10.384 1.00 95.12 91 HIS A CA 1
ATOM 716 C C . HIS A 1 91 ? 2.042 -13.365 -9.059 1.00 95.12 91 HIS A C 1
ATOM 718 O O . HIS A 1 91 ? 0.822 -13.515 -9.032 1.00 95.12 91 HIS A O 1
ATOM 724 N N . ASN A 1 92 ? 2.743 -12.988 -7.982 1.00 95.06 92 ASN A N 1
ATOM 725 C CA . ASN A 1 92 ? 2.111 -12.745 -6.689 1.00 95.06 92 ASN A CA 1
ATOM 726 C C . ASN A 1 92 ? 1.092 -11.606 -6.765 1.00 95.06 92 ASN A C 1
ATOM 728 O O . ASN A 1 92 ? -0.042 -11.782 -6.332 1.00 95.06 92 ASN A O 1
ATOM 732 N N . LEU A 1 93 ? 1.460 -10.459 -7.347 1.00 95.69 93 LEU A N 1
ATOM 733 C CA . LEU A 1 93 ? 0.518 -9.349 -7.518 1.00 95.69 93 LEU A CA 1
ATOM 734 C C . LEU A 1 93 ? -0.676 -9.761 -8.380 1.00 95.69 93 LEU A C 1
ATOM 736 O O . LEU A 1 93 ? -1.814 -9.473 -8.017 1.00 95.69 93 LEU A O 1
ATOM 740 N N . ARG A 1 94 ? -0.426 -10.472 -9.484 1.00 95.19 94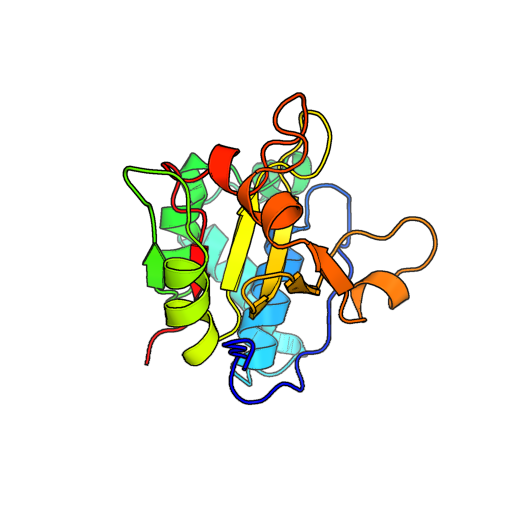 ARG A N 1
ATOM 741 C CA . ARG A 1 94 ? -1.444 -10.930 -10.438 1.00 95.19 94 ARG A CA 1
ATOM 742 C C . ARG A 1 94 ? -2.489 -11.822 -9.782 1.00 95.19 94 ARG A C 1
ATOM 744 O O . ARG A 1 94 ? -3.677 -11.643 -10.043 1.00 95.19 94 ARG A O 1
ATOM 751 N N . GLU A 1 95 ? -2.065 -12.755 -8.937 1.00 94.44 95 GLU A N 1
ATOM 752 C CA . GLU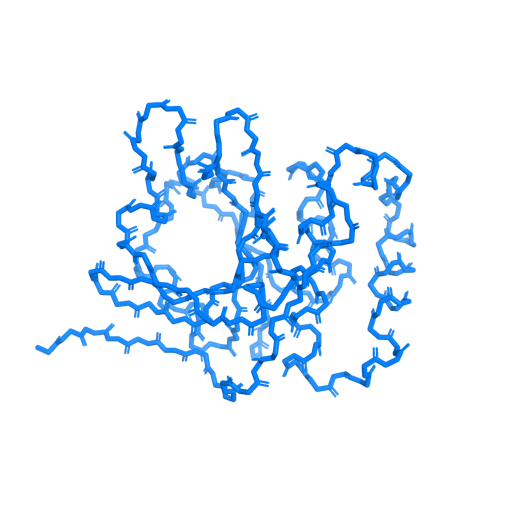 A 1 95 ? -2.971 -13.607 -8.164 1.00 94.44 95 GLU A CA 1
ATOM 753 C C . GLU A 1 95 ? -3.895 -12.761 -7.280 1.00 94.44 95 GLU A C 1
ATOM 755 O O . GLU A 1 95 ? -5.113 -12.927 -7.315 1.00 94.44 95 GLU A O 1
ATOM 760 N N . LEU A 1 96 ? -3.329 -11.805 -6.540 1.00 95.25 96 LEU A N 1
ATOM 761 C CA . LEU A 1 96 ? -4.073 -11.022 -5.557 1.00 95.25 96 LEU A CA 1
ATOM 762 C C . LEU A 1 96 ? -5.024 -10.012 -6.196 1.00 95.25 96 LEU A C 1
ATOM 764 O O . LEU A 1 96 ? -6.186 -9.933 -5.786 1.00 95.25 96 LEU A O 1
ATOM 768 N N . VAL A 1 97 ? -4.575 -9.278 -7.222 1.00 95.50 97 VAL A N 1
ATOM 769 C CA . VAL A 1 97 ? -5.414 -8.240 -7.835 1.00 95.50 97 VAL A CA 1
ATOM 770 C C . VAL A 1 97 ? -6.673 -8.825 -8.454 1.00 95.50 97 VAL A C 1
ATOM 772 O O . VAL A 1 97 ? -7.690 -8.157 -8.453 1.00 95.50 97 VAL A O 1
ATOM 775 N N . ARG A 1 98 ? -6.675 -10.089 -8.903 1.00 94.06 98 ARG A N 1
ATOM 776 C CA . ARG A 1 98 ? -7.882 -10.767 -9.422 1.00 94.06 98 ARG A CA 1
ATOM 777 C C . ARG A 1 98 ? -8.997 -10.913 -8.377 1.00 94.06 98 ARG A C 1
ATOM 779 O O . ARG A 1 98 ? -10.146 -11.165 -8.746 1.00 94.06 98 ARG A O 1
ATOM 786 N N . HIS A 1 99 ? -8.679 -10.771 -7.091 1.00 93.19 99 HIS A N 1
ATOM 787 C CA . HIS A 1 99 ? -9.642 -10.834 -5.993 1.00 93.19 99 HIS A CA 1
ATOM 788 C C . HIS A 1 99 ? -10.128 -9.448 -5.562 1.00 93.19 99 HIS A C 1
ATOM 790 O O . HIS A 1 99 ? -11.336 -9.241 -5.449 1.00 93.19 99 HIS A O 1
ATOM 796 N N . SER A 1 100 ? -9.211 -8.505 -5.346 1.00 95.62 100 SER A N 1
ATOM 797 C CA . SER A 1 100 ? -9.504 -7.128 -4.938 1.00 95.62 100 SER A CA 1
ATOM 798 C C . SER A 1 100 ? -8.321 -6.210 -5.251 1.00 95.62 100 SER A C 1
ATOM 800 O O . SER A 1 100 ? -7.229 -6.711 -5.512 1.00 95.62 100 SER A O 1
ATOM 802 N N . PRO A 1 101 ? -8.471 -4.878 -5.153 1.00 96.94 101 PRO A N 1
ATOM 803 C CA . PRO A 1 101 ? -7.322 -3.998 -5.025 1.00 96.94 101 PRO A CA 1
ATOM 804 C C . PRO A 1 101 ? -6.406 -4.464 -3.889 1.00 96.94 101 P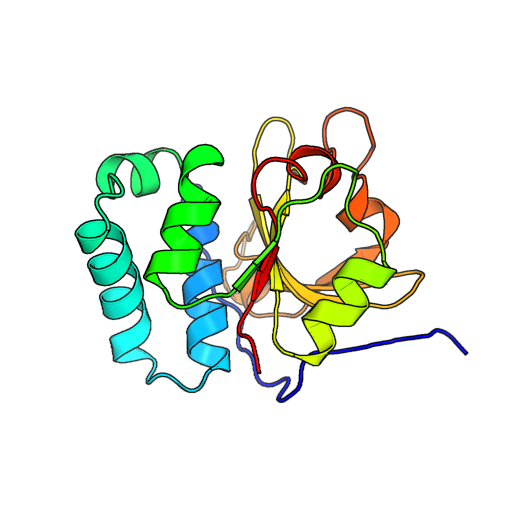RO A C 1
ATOM 806 O O . PRO A 1 101 ? -6.873 -5.031 -2.892 1.00 96.94 101 PRO A O 1
ATOM 809 N N . VAL A 1 102 ? -5.112 -4.223 -4.052 1.00 97.94 102 VAL A N 1
ATOM 810 C CA . VAL A 1 102 ? -4.075 -4.618 -3.103 1.00 97.94 102 VAL A CA 1
ATOM 811 C C . VAL A 1 102 ? -3.508 -3.361 -2.472 1.00 97.94 102 VAL A C 1
ATOM 813 O O . VAL A 1 102 ? -2.897 -2.537 -3.149 1.00 97.94 102 VAL A O 1
ATOM 816 N N . TRP A 1 103 ? -3.698 -3.221 -1.167 1.00 98.12 103 TRP A N 1
ATOM 817 C CA . TRP A 1 103 ? -2.956 -2.258 -0.370 1.00 98.12 103 TRP A CA 1
ATOM 818 C C . TRP A 1 103 ? -1.525 -2.764 -0.259 1.00 98.12 103 TRP A C 1
ATOM 820 O O . TRP A 1 103 ? -1.287 -3.876 0.219 1.00 98.12 103 TRP A O 1
ATOM 830 N N . ALA A 1 104 ? -0.594 -1.977 -0.777 1.00 98.19 104 ALA A N 1
ATOM 831 C CA . ALA A 1 104 ? 0.784 -2.363 -0.990 1.00 98.19 104 ALA A CA 1
ATOM 832 C C . ALA A 1 104 ? 1.689 -1.318 -0.340 1.00 98.19 104 ALA A C 1
ATOM 834 O O . ALA A 1 104 ? 1.656 -0.153 -0.731 1.00 98.19 104 ALA A O 1
ATOM 835 N N . THR A 1 105 ? 2.503 -1.717 0.634 1.00 97.38 105 THR A N 1
ATOM 836 C CA . THR A 1 105 ? 3.522 -0.828 1.206 1.00 97.38 105 THR A CA 1
ATOM 837 C C . THR A 1 105 ? 4.900 -1.152 0.663 1.00 97.38 105 THR A C 1
ATOM 839 O O . THR A 1 105 ? 5.293 -2.316 0.612 1.00 97.38 105 THR A O 1
ATOM 842 N N . GLY A 1 106 ? 5.645 -0.123 0.284 1.00 96.88 106 GLY A N 1
ATOM 843 C CA . GLY A 1 106 ? 6.991 -0.224 -0.265 1.00 96.88 106 GLY A CA 1
ATOM 844 C C . GLY A 1 106 ? 7.779 1.059 -0.027 1.00 96.88 106 GLY A C 1
ATOM 845 O O . GLY A 1 106 ? 7.288 1.995 0.603 1.00 96.88 106 GLY A O 1
ATOM 846 N N . ARG A 1 107 ? 9.010 1.114 -0.537 1.00 96.56 107 ARG A N 1
ATOM 847 C CA . ARG A 1 107 ? 9.864 2.308 -0.495 1.00 96.56 107 ARG A CA 1
ATOM 848 C C . ARG A 1 107 ? 10.033 2.883 -1.898 1.00 96.56 107 ARG A C 1
ATOM 850 O O . ARG A 1 107 ? 10.990 2.548 -2.593 1.00 96.56 107 ARG A O 1
ATOM 857 N N . TRP A 1 108 ? 9.094 3.734 -2.306 1.00 95.44 108 TRP A N 1
ATOM 858 C CA . TRP A 1 108 ? 9.129 4.450 -3.595 1.00 95.44 108 TRP A CA 1
ATOM 859 C C . TRP A 1 108 ? 9.640 5.891 -3.474 1.00 95.44 108 TRP A C 1
ATOM 861 O O . TRP A 1 108 ? 9.928 6.528 -4.485 1.00 95.44 108 TRP A O 1
ATOM 871 N N . PHE A 1 109 ? 9.812 6.375 -2.243 1.00 91.88 109 PHE A N 1
ATOM 872 C CA . PHE A 1 109 ? 10.438 7.653 -1.922 1.00 91.88 109 PHE A CA 1
ATOM 873 C C . PHE A 1 109 ? 11.744 7.412 -1.168 1.00 91.88 109 PHE A C 1
ATOM 875 O O . PHE A 1 109 ? 11.933 6.373 -0.530 1.00 91.88 109 PHE A O 1
ATOM 882 N N . GLU A 1 110 ? 12.666 8.365 -1.261 1.00 90.19 110 GLU A N 1
ATOM 883 C CA . GLU A 1 110 ? 13.956 8.254 -0.589 1.00 90.19 110 GLU A CA 1
ATOM 884 C C . GLU A 1 110 ? 13.758 8.203 0.930 1.00 90.19 110 GLU A C 1
ATOM 886 O O . GLU A 1 110 ? 13.147 9.090 1.518 1.00 90.19 110 GLU A O 1
ATOM 891 N N . ASN A 1 111 ? 14.255 7.128 1.551 1.00 84.81 111 ASN A N 1
ATOM 892 C CA . ASN A 1 111 ? 14.193 6.870 2.996 1.00 84.81 111 ASN A CA 1
ATOM 893 C C . ASN A 1 111 ? 12.789 6.850 3.634 1.00 84.81 111 ASN A C 1
ATOM 895 O O . ASN A 1 111 ? 12.689 6.738 4.855 1.00 84.81 111 ASN A O 1
ATOM 899 N N . THR A 1 112 ? 11.722 6.845 2.833 1.00 90.56 112 THR A N 1
ATOM 900 C CA . THR A 1 112 ? 10.338 6.873 3.319 1.00 90.56 112 THR A CA 1
ATOM 901 C C . THR A 1 112 ? 9.527 5.735 2.716 1.00 90.56 112 THR A C 1
ATOM 903 O O . THR A 1 112 ? 9.514 5.514 1.502 1.00 90.56 112 THR A O 1
ATOM 906 N N . ASN A 1 113 ? 8.829 5.005 3.586 1.00 95.25 113 ASN A N 1
ATOM 907 C CA . ASN A 1 113 ? 7.844 4.023 3.156 1.00 95.25 113 ASN A CA 1
ATOM 908 C C . ASN A 1 113 ? 6.556 4.728 2.759 1.00 95.25 113 ASN A C 1
ATOM 910 O O . ASN A 1 113 ? 6.143 5.696 3.390 1.00 95.25 113 ASN A O 1
ATOM 914 N N . HIS A 1 114 ? 5.896 4.189 1.749 1.00 97.50 114 HIS A N 1
ATOM 915 C CA . HIS A 1 114 ? 4.644 4.718 1.249 1.00 97.50 114 HIS A CA 1
ATOM 916 C C . HIS A 1 114 ? 3.693 3.585 0.895 1.00 97.50 114 HIS A C 1
ATOM 918 O O . HIS A 1 114 ? 4.071 2.409 0.923 1.00 97.50 114 HIS A O 1
ATOM 924 N N . VAL A 1 115 ? 2.443 3.936 0.620 1.00 98.00 115 VAL A N 1
ATOM 925 C CA . VAL A 1 115 ? 1.373 2.990 0.321 1.00 98.00 115 VAL A CA 1
ATOM 926 C C . VAL A 1 115 ? 0.772 3.322 -1.028 1.00 98.00 115 VAL A C 1
ATOM 928 O O . VAL A 1 115 ? 0.290 4.430 -1.236 1.00 98.00 115 VAL A O 1
ATOM 931 N N . TYR A 1 116 ? 0.727 2.325 -1.901 1.00 98.19 116 TYR A N 1
ATOM 932 C CA . TYR A 1 116 ? -0.058 2.350 -3.126 1.00 98.19 116 TYR A CA 1
ATOM 933 C C . TYR A 1 116 ? -1.225 1.375 -3.016 1.00 98.19 116 TYR A C 1
ATOM 935 O O . TYR A 1 116 ? -1.123 0.323 -2.382 1.00 98.19 116 TYR A O 1
ATOM 943 N N . VAL A 1 117 ? -2.341 1.706 -3.664 1.00 98.06 117 VAL A N 1
ATOM 944 C CA . VAL A 1 117 ? -3.451 0.767 -3.859 1.00 98.06 117 VAL A CA 1
ATOM 945 C C . VAL A 1 117 ? -3.388 0.259 -5.289 1.00 98.06 117 VAL A C 1
ATOM 947 O O . VAL A 1 117 ? -3.823 0.931 -6.222 1.00 98.06 117 VAL A O 1
ATOM 950 N N . ILE A 1 118 ? -2.810 -0.924 -5.464 1.00 97.94 118 ILE A N 1
ATOM 951 C CA . ILE A 1 118 ? -2.616 -1.557 -6.767 1.00 97.94 118 ILE A CA 1
ATOM 952 C C . ILE A 1 118 ? -3.945 -2.150 -7.238 1.00 97.94 118 ILE A C 1
ATOM 954 O O . ILE A 1 118 ? -4.582 -2.922 -6.521 1.00 97.94 118 ILE A O 1
ATOM 958 N N . VAL A 1 119 ? -4.353 -1.811 -8.459 1.00 97.31 119 VAL A N 1
ATOM 959 C CA . VAL A 1 119 ? -5.620 -2.261 -9.059 1.00 97.31 119 VAL A CA 1
ATOM 960 C C . VAL A 1 119 ? -5.430 -3.104 -10.309 1.00 97.31 119 VAL A C 1
ATOM 962 O O . VAL A 1 119 ? -6.342 -3.846 -10.667 1.00 97.31 119 VAL A O 1
ATOM 965 N N . GLY A 1 120 ? -4.270 -3.040 -10.958 1.00 96.56 120 GLY A N 1
ATOM 966 C CA . GLY A 1 120 ? -3.983 -3.827 -12.150 1.00 96.56 120 GLY A CA 1
ATOM 967 C C . GLY A 1 120 ? -2.497 -4.090 -12.327 1.00 96.56 120 GLY A C 1
ATOM 968 O O . GLY A 1 120 ? -1.661 -3.304 -11.894 1.00 96.56 120 GLY A O 1
ATOM 969 N N . VAL A 1 121 ? -2.165 -5.208 -12.962 1.00 97.56 121 VAL A N 1
ATOM 970 C CA . VAL A 1 121 ? -0.785 -5.631 -13.206 1.00 97.56 121 VAL A CA 1
ATOM 971 C C . VAL A 1 121 ? -0.676 -6.351 -14.539 1.00 97.56 121 VAL A C 1
ATOM 973 O O . VAL A 1 121 ? -1.511 -7.184 -14.892 1.00 97.56 121 VAL A O 1
ATOM 976 N N . SER A 1 122 ? 0.374 -6.025 -15.271 1.00 96.50 122 SER A N 1
ATOM 977 C CA . SER A 1 122 ? 0.868 -6.742 -16.439 1.00 96.50 122 SER A CA 1
ATOM 978 C C . SER A 1 122 ? 2.336 -7.102 -16.201 1.00 96.50 122 SER A C 1
ATOM 980 O O . SER A 1 122 ? 2.882 -6.808 -15.138 1.00 96.50 122 SER A O 1
ATOM 982 N N . ASP A 1 123 ? 2.98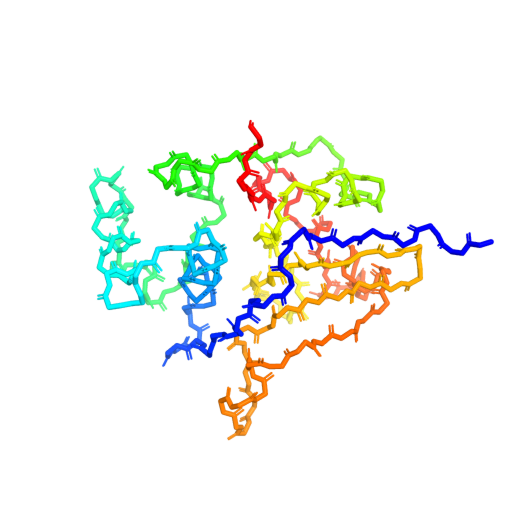9 -7.722 -17.179 1.00 95.50 123 ASP A N 1
ATOM 983 C CA . ASP A 1 123 ? 4.426 -7.981 -17.068 1.00 95.50 123 ASP A CA 1
ATOM 984 C C . ASP A 1 123 ? 5.241 -6.674 -17.084 1.00 95.50 123 ASP A C 1
ATOM 986 O O . ASP A 1 123 ? 6.185 -6.538 -16.313 1.00 95.50 123 ASP A O 1
ATOM 990 N N . ASP A 1 124 ? 4.810 -5.666 -17.849 1.00 96.62 124 ASP A N 1
ATOM 991 C CA . ASP A 1 124 ? 5.594 -4.441 -18.073 1.00 96.62 124 ASP A CA 1
ATOM 992 C C . ASP A 1 124 ? 5.208 -3.271 -17.162 1.00 96.62 124 ASP A C 1
ATOM 994 O O . ASP A 1 124 ? 6.023 -2.392 -16.877 1.00 96.62 124 ASP A O 1
ATOM 998 N N . TRP A 1 125 ? 3.952 -3.225 -16.721 1.00 97.44 125 TRP A N 1
ATOM 999 C CA . TRP A 1 125 ? 3.410 -2.110 -15.949 1.00 97.44 125 TRP A CA 1
ATOM 1000 C C . TRP A 1 125 ? 2.385 -2.517 -14.892 1.00 97.44 125 TRP A C 1
ATOM 1002 O O . TRP A 1 125 ? 1.698 -3.536 -15.005 1.00 97.44 125 TRP A O 1
ATOM 1012 N N . VAL A 1 126 ? 2.210 -1.624 -13.918 1.00 97.94 126 VAL A N 1
ATOM 1013 C CA . VAL A 1 126 ? 1.241 -1.709 -12.821 1.00 97.94 126 VAL A CA 1
ATOM 1014 C C . VAL A 1 126 ? 0.359 -0.460 -12.812 1.00 97.94 126 VAL A C 1
ATOM 1016 O O . VAL A 1 126 ? 0.855 0.657 -12.956 1.00 97.94 126 VAL A O 1
ATOM 1019 N N . GLU A 1 127 ? -0.945 -0.658 -12.630 1.00 97.12 127 GLU A N 1
ATOM 1020 C CA . GLU A 1 127 ? -1.937 0.390 -12.372 1.00 97.12 127 GLU A CA 1
ATOM 1021 C C . GLU A 1 127 ? -2.221 0.486 -10.876 1.00 97.12 127 GLU A C 1
ATOM 1023 O O . GLU A 1 127 ? -2.507 -0.524 -10.220 1.00 97.12 127 GLU A O 1
ATOM 1028 N N . TYR A 1 128 ? -2.188 1.699 -10.337 1.00 97.31 128 TYR A N 1
ATOM 1029 C CA . TYR A 1 128 ? -2.363 1.936 -8.909 1.00 97.31 128 TYR A CA 1
ATOM 1030 C C . TYR A 1 128 ? -2.918 3.331 -8.620 1.00 97.31 128 TYR A C 1
ATOM 1032 O O . TYR A 1 128 ? -2.837 4.230 -9.452 1.00 97.31 128 TYR A O 1
ATOM 1040 N N . TYR A 1 129 ? -3.466 3.506 -7.422 1.00 97.25 129 TYR A N 1
ATOM 1041 C CA . TYR A 1 129 ? -3.736 4.818 -6.841 1.00 97.25 129 TYR A CA 1
ATOM 1042 C C . TYR A 1 129 ? -2.632 5.184 -5.858 1.00 97.25 129 TYR A C 1
ATOM 1044 O O . TYR A 1 129 ? -2.194 4.348 -5.059 1.00 97.25 129 TYR A O 1
ATOM 1052 N N . ASP A 1 130 ? -2.219 6.443 -5.917 1.00 97.12 130 ASP A N 1
ATOM 1053 C CA . ASP A 1 130 ? -1.224 7.043 -5.042 1.00 97.12 130 ASP A CA 1
ATOM 1054 C C . ASP A 1 130 ? -1.904 8.098 -4.162 1.00 97.12 130 ASP A C 1
ATOM 1056 O O . ASP A 1 130 ? -2.403 9.081 -4.703 1.00 97.12 130 ASP A O 1
ATOM 1060 N N . PRO A 1 131 ? -1.954 7.924 -2.830 1.00 97.31 131 PRO A N 1
ATOM 1061 C CA . PRO A 1 131 ? -2.497 8.940 -1.936 1.00 97.31 131 PRO A CA 1
ATOM 1062 C C . PRO A 1 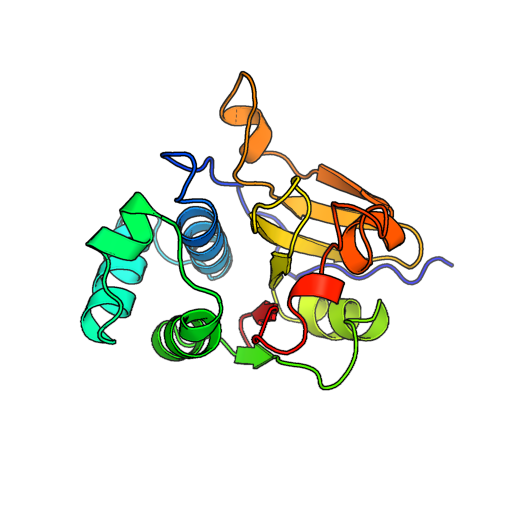131 ? -1.731 10.267 -1.939 1.00 97.31 131 PRO A C 1
ATOM 1064 O O . PRO A 1 131 ? -2.282 11.279 -1.502 1.00 97.31 131 PRO A O 1
ATOM 1067 N N . TRP A 1 132 ? -0.463 10.260 -2.361 1.00 96.19 132 TRP A N 1
ATOM 1068 C CA . TRP A 1 132 ? 0.384 11.445 -2.386 1.00 96.19 132 TRP A CA 1
ATOM 1069 C C . TRP A 1 132 ? 0.131 12.287 -3.640 1.00 96.19 132 TRP A C 1
ATOM 1071 O O . TRP A 1 132 ? -0.068 11.774 -4.744 1.00 96.19 132 TRP A O 1
ATOM 1081 N N . TYR A 1 133 ? 0.182 13.600 -3.461 1.00 92.56 133 TYR A N 1
ATOM 1082 C CA . TYR A 1 133 ? 0.035 14.602 -4.507 1.00 92.56 133 TYR A CA 1
ATOM 1083 C C . TYR A 1 133 ? 0.982 15.765 -4.215 1.00 92.56 133 TYR A C 1
ATOM 1085 O O . TYR A 1 133 ? 1.256 16.063 -3.052 1.00 92.56 133 TYR A O 1
ATOM 1093 N N . GLU A 1 134 ? 1.478 16.418 -5.263 1.00 86.62 134 GLU A N 1
ATOM 1094 C CA . GLU A 1 134 ? 2.448 17.508 -5.112 1.00 86.62 134 GLU A CA 1
ATOM 1095 C C . GLU A 1 134 ? 1.751 18.869 -5.037 1.00 86.62 134 GLU A C 1
ATOM 1097 O O . GLU A 1 134 ? 2.047 19.683 -4.163 1.00 86.62 134 GLU A O 1
ATOM 1102 N N . TYR A 1 135 ? 0.775 19.094 -5.922 1.00 85.81 135 TYR A N 1
ATOM 1103 C CA . TYR A 1 135 ? 0.114 20.391 -6.071 1.00 85.81 135 TYR A CA 1
ATOM 1104 C C . TYR A 1 135 ? -1.403 20.295 -5.925 1.00 85.81 135 TYR A C 1
ATOM 1106 O O . TYR A 1 135 ? -2.025 21.201 -5.367 1.00 85.81 135 TYR A O 1
ATOM 1114 N N . ASN A 1 136 ? -2.015 19.210 -6.416 1.00 90.50 136 ASN A N 1
ATOM 1115 C CA . ASN A 1 136 ? -3.466 19.073 -6.464 1.00 90.50 136 ASN A CA 1
ATOM 1116 C C . ASN A 1 136 ? -3.954 17.720 -5.905 1.00 90.50 136 ASN A C 1
ATOM 1118 O O . ASN A 1 136 ? -3.633 16.678 -6.477 1.00 90.50 136 ASN A O 1
ATOM 1122 N N . PRO A 1 137 ? -4.829 17.708 -4.878 1.00 91.88 137 PRO A N 1
ATOM 1123 C CA . PRO A 1 137 ? -5.437 16.481 -4.353 1.00 91.88 137 PRO A CA 1
ATOM 1124 C C . PRO A 1 137 ? -6.151 15.608 -5.398 1.00 91.88 137 PRO A C 1
ATOM 1126 O O . PRO A 1 137 ? -6.277 14.399 -5.202 1.00 91.88 137 PRO A O 1
ATOM 1129 N N . ASN A 1 138 ? -6.604 16.185 -6.517 1.00 93.00 138 ASN A N 1
ATOM 1130 C CA . ASN A 1 138 ? -7.215 15.423 -7.608 1.00 93.00 138 ASN A CA 1
ATOM 1131 C C . ASN A 1 138 ? -6.236 14.435 -8.260 1.00 93.00 138 ASN A C 1
ATOM 1133 O O . ASN A 1 138 ? -6.675 13.410 -8.771 1.00 93.00 138 ASN A O 1
ATOM 1137 N N . GLU A 1 139 ? -4.924 14.674 -8.190 1.00 92.44 139 GLU A N 1
ATOM 1138 C CA . GLU A 1 139 ? -3.915 13.737 -8.704 1.00 92.44 139 GLU A CA 1
ATOM 1139 C C . GLU A 1 139 ? -3.951 12.383 -7.979 1.00 92.44 139 GLU A C 1
ATOM 1141 O O . GLU A 1 139 ? -3.594 11.359 -8.562 1.00 92.44 139 GLU A O 1
ATOM 1146 N N . ALA A 1 140 ? -4.376 12.370 -6.711 1.00 95.44 140 ALA A N 1
ATOM 1147 C CA . ALA A 1 140 ? -4.539 11.153 -5.918 1.00 95.44 140 ALA A CA 1
ATOM 1148 C C . ALA A 1 140 ? -5.861 10.425 -6.213 1.00 95.44 140 ALA A C 1
ATOM 1150 O O . ALA A 1 140 ? -6.064 9.284 -5.793 1.00 95.44 140 ALA A O 1
ATOM 1151 N N . MET A 1 141 ? -6.784 11.076 -6.930 1.00 93.75 141 MET A N 1
ATOM 1152 C CA . MET A 1 141 ? -8.061 10.490 -7.340 1.00 93.75 141 MET A CA 1
ATOM 1153 C C . MET A 1 141 ? -7.969 9.695 -8.644 1.00 93.75 141 MET A C 1
ATOM 1155 O O . MET A 1 141 ? -8.904 8.953 -8.962 1.00 93.75 141 MET A O 1
ATOM 1159 N N . GLU A 1 142 ? -6.871 9.837 -9.381 1.00 92.50 142 GLU A N 1
ATOM 1160 C CA . GLU A 1 142 ? -6.662 9.237 -10.694 1.00 92.50 142 GLU A CA 1
ATOM 1161 C C . GLU A 1 142 ? -5.792 7.979 -10.621 1.00 92.50 142 GLU A C 1
ATOM 1163 O O . GLU A 1 142 ? -4.966 7.801 -9.724 1.00 92.50 142 GLU A O 1
ATOM 1168 N N . ILE A 1 143 ? -5.990 7.081 -11.589 1.00 94.00 143 ILE A N 1
ATOM 1169 C CA . ILE A 1 143 ? -5.136 5.902 -11.735 1.00 94.00 143 ILE A CA 1
ATOM 1170 C C . ILE A 1 143 ? -3.805 6.347 -12.319 1.00 94.00 143 ILE A C 1
ATOM 1172 O O . ILE A 1 143 ? -3.753 6.945 -13.393 1.00 94.00 143 ILE A O 1
ATOM 1176 N N . ARG A 1 144 ? -2.726 5.963 -11.647 1.00 95.31 144 ARG A N 1
ATOM 1177 C CA . ARG A 1 144 ? -1.358 6.092 -12.129 1.00 95.31 144 ARG A CA 1
ATOM 1178 C C . ARG A 1 144 ? -0.876 4.777 -12.715 1.00 95.31 144 ARG A C 1
ATOM 1180 O O . ARG A 1 144 ? -1.402 3.698 -12.427 1.00 95.31 144 ARG A O 1
ATOM 1187 N N . LYS A 1 145 ? 0.150 4.885 -13.551 1.00 96.50 145 LYS A N 1
ATOM 1188 C CA . LYS A 1 145 ? 0.784 3.759 -14.222 1.00 96.50 145 LYS A CA 1
ATOM 1189 C C . LYS A 1 145 ? 2.293 3.900 -14.122 1.00 96.50 145 LYS A C 1
ATOM 1191 O O . LYS A 1 145 ? 2.837 4.966 -14.395 1.00 96.50 145 LYS A O 1
ATOM 1196 N N . SER A 1 146 ? 2.977 2.835 -13.735 1.00 97.62 146 SER A N 1
ATOM 1197 C CA . SER A 1 146 ? 4.444 2.790 -13.706 1.00 97.62 146 SER A CA 1
ATOM 1198 C C . SER A 1 146 ? 4.943 1.439 -14.178 1.00 97.62 146 SER A C 1
ATOM 1200 O O . SER A 1 146 ? 4.160 0.489 -14.264 1.00 97.62 146 SER A O 1
ATOM 1202 N N . SER A 1 147 ? 6.235 1.357 -14.499 1.00 97.56 147 SER A N 1
ATOM 1203 C CA . SER A 1 147 ? 6.836 0.079 -14.859 1.00 97.56 147 SER A CA 1
ATOM 1204 C C . SER A 1 147 ? 6.731 -0.905 -13.695 1.00 97.56 147 SER A C 1
ATOM 1206 O O . SER A 1 147 ? 6.806 -0.533 -12.520 1.00 97.56 147 SER A O 1
ATOM 1208 N N . THR A 1 148 ? 6.553 -2.177 -14.026 1.00 97.19 148 THR A N 1
ATOM 1209 C CA . THR A 1 148 ? 6.521 -3.254 -13.036 1.00 97.19 148 THR A CA 1
ATOM 1210 C C . THR A 1 148 ? 7.812 -3.287 -12.225 1.00 97.19 148 THR A C 1
ATOM 1212 O O . THR A 1 148 ? 7.753 -3.385 -11.002 1.00 97.19 148 THR A O 1
ATOM 1215 N N . GLU A 1 149 ? 8.961 -3.104 -12.881 1.00 96.81 149 GLU A N 1
ATOM 1216 C CA . GLU A 1 149 ? 10.264 -3.049 -12.211 1.00 96.81 149 GLU A CA 1
ATOM 1217 C C . GLU A 1 149 ? 10.327 -1.929 -11.168 1.00 96.81 149 GLU A C 1
ATOM 1219 O O . GLU A 1 149 ? 10.769 -2.153 -10.046 1.00 96.81 149 GLU A O 1
ATOM 1224 N N . TRP A 1 150 ? 9.796 -0.742 -11.479 1.00 97.06 150 TRP A N 1
ATOM 1225 C CA . TRP A 1 150 ? 9.748 0.357 -10.517 1.00 97.06 150 TRP A CA 1
ATOM 1226 C C . TRP A 1 150 ? 8.896 0.022 -9.289 1.00 97.06 150 TRP A C 1
ATOM 1228 O O . TRP A 1 150 ? 9.272 0.321 -8.155 1.00 97.06 150 TRP A O 1
ATOM 1238 N N . ILE A 1 151 ? 7.744 -0.620 -9.487 1.00 97.75 151 ILE A N 1
ATOM 1239 C CA . ILE A 1 151 ? 6.876 -0.994 -8.368 1.00 97.75 151 ILE A CA 1
ATOM 1240 C C . ILE A 1 151 ? 7.522 -2.072 -7.497 1.00 97.75 151 ILE A C 1
ATOM 1242 O O . ILE A 1 151 ? 7.477 -1.965 -6.267 1.00 97.75 151 ILE A O 1
ATOM 1246 N N . LEU A 1 152 ? 8.120 -3.091 -8.114 1.00 97.00 152 LEU A N 1
ATOM 1247 C CA . LEU A 1 152 ? 8.708 -4.221 -7.401 1.00 97.00 152 LEU A CA 1
ATOM 1248 C C . LEU A 1 152 ? 10.046 -3.859 -6.745 1.00 97.00 152 LEU A C 1
ATOM 1250 O O . LEU A 1 152 ? 10.211 -4.123 -5.555 1.00 97.00 152 LEU A O 1
ATOM 1254 N N . SER A 1 153 ? 10.946 -3.208 -7.478 1.00 95.38 153 SER A N 1
ATOM 1255 C CA . SER A 1 153 ? 12.350 -2.998 -7.096 1.00 95.38 153 SER A CA 1
ATOM 1256 C C . SER A 1 153 ? 12.743 -1.527 -6.925 1.00 95.38 153 SER A C 1
ATOM 1258 O O . SER A 1 153 ? 13.783 -1.244 -6.339 1.00 95.38 153 SER A O 1
ATOM 1260 N N . GLY A 1 154 ? 11.944 -0.573 -7.410 1.00 93.75 154 GLY A N 1
ATOM 1261 C CA . GLY A 1 154 ? 12.301 0.851 -7.428 1.00 93.75 154 GLY A CA 1
ATOM 1262 C C . GLY A 1 154 ? 13.503 1.151 -8.336 1.00 93.75 154 GLY A C 1
ATOM 1263 O O . GLY A 1 154 ? 13.585 0.626 -9.443 1.00 93.75 154 GLY A O 1
ATOM 1264 N N . ASP A 1 155 ? 14.430 2.001 -7.884 1.00 91.25 155 ASP A N 1
ATOM 1265 C CA . ASP A 1 155 ? 15.733 2.225 -8.539 1.00 91.25 155 ASP A CA 1
ATOM 1266 C C . ASP A 1 155 ? 16.840 1.297 -8.014 1.00 91.25 155 ASP A C 1
ATOM 1268 O O . ASP A 1 155 ? 17.981 1.381 -8.476 1.00 91.25 155 ASP A O 1
ATOM 1272 N N . SER A 1 156 ? 16.517 0.418 -7.055 1.00 84.50 156 SER A N 1
ATOM 1273 C CA . SER A 1 156 ? 17.451 -0.499 -6.383 1.00 84.50 156 SER A CA 1
ATOM 1274 C C . SER A 1 156 ? 18.614 0.183 -5.643 1.00 84.50 156 SER A C 1
ATOM 1276 O O . SER A 1 156 ? 19.594 -0.473 -5.288 1.00 84.50 156 SER A O 1
ATOM 1278 N N . LYS A 1 157 ? 18.539 1.501 -5.413 1.00 87.06 157 LYS A N 1
ATOM 1279 C CA . LYS A 1 157 ? 19.525 2.281 -4.655 1.00 87.06 157 LYS A CA 1
ATOM 1280 C C . LYS A 1 157 ? 18.886 2.831 -3.388 1.00 87.06 157 LYS A C 1
ATOM 1282 O O . LYS A 1 157 ? 19.093 2.300 -2.298 1.00 87.06 157 LYS A O 1
ATOM 1287 N N . THR A 1 158 ? 18.103 3.895 -3.525 1.00 89.31 158 THR A N 1
ATOM 1288 C CA . THR A 1 158 ? 17.444 4.570 -2.397 1.00 89.31 158 THR A CA 1
ATOM 1289 C C . THR A 1 158 ? 15.955 4.249 -2.344 1.00 89.31 158 THR A C 1
ATOM 1291 O O . THR A 1 158 ? 15.349 4.300 -1.268 1.00 89.31 158 THR A O 1
ATOM 1294 N N . ARG A 1 159 ? 15.377 3.845 -3.480 1.00 94.19 159 ARG A N 1
ATOM 1295 C CA . ARG A 1 159 ? 13.982 3.444 -3.638 1.00 94.19 159 ARG A CA 1
ATOM 1296 C C . ARG A 1 159 ? 13.975 1.974 -4.021 1.00 94.19 159 ARG A C 1
ATOM 1298 O O . ARG A 1 159 ? 14.453 1.602 -5.083 1.00 94.19 159 ARG A O 1
ATOM 1305 N N . ASN A 1 160 ? 13.448 1.144 -3.132 1.00 95.06 160 ASN A N 1
ATOM 1306 C CA . ASN A 1 160 ? 13.532 -0.315 -3.226 1.00 95.06 160 ASN A CA 1
ATOM 1307 C C . ASN A 1 160 ? 12.160 -0.976 -3.435 1.00 95.06 160 ASN A C 1
ATOM 1309 O O . ASN A 1 160 ? 12.007 -2.170 -3.190 1.00 95.06 160 ASN A O 1
ATOM 1313 N N . GLY A 1 161 ? 11.142 -0.197 -3.816 1.00 96.31 161 GLY A N 1
ATOM 1314 C CA . GLY A 1 161 ? 9.801 -0.688 -4.123 1.00 96.31 161 GLY A CA 1
ATOM 1315 C C . GLY A 1 161 ? 9.233 -1.630 -3.056 1.00 96.31 161 GLY A C 1
ATOM 1316 O O . GLY A 1 161 ? 9.406 -1.406 -1.853 1.00 96.31 161 GLY A O 1
ATOM 1317 N N . LEU A 1 162 ? 8.572 -2.701 -3.496 1.00 96.56 162 LEU A N 1
ATOM 1318 C CA . LEU A 1 162 ? 8.094 -3.793 -2.636 1.00 96.56 162 LEU A CA 1
ATOM 1319 C C . LEU A 1 162 ? 9.212 -4.709 -2.119 1.00 96.56 162 LEU A C 1
ATOM 1321 O O . LEU A 1 162 ? 9.041 -5.365 -1.087 1.00 96.56 162 LEU A O 1
ATOM 1325 N N . ALA A 1 163 ? 10.368 -4.747 -2.783 1.00 94.75 163 ALA A N 1
ATOM 1326 C CA . ALA A 1 163 ? 11.536 -5.490 -2.318 1.00 94.75 163 ALA A CA 1
ATOM 1327 C C . ALA A 1 163 ? 12.073 -4.957 -0.976 1.00 94.75 163 ALA A C 1
ATOM 1329 O O . ALA A 1 163 ? 12.777 -5.672 -0.269 1.00 94.75 163 ALA A O 1
ATOM 1330 N N . HIS A 1 164 ? 11.695 -3.744 -0.564 1.00 94.56 164 HIS A N 1
ATOM 1331 C CA . HIS A 1 164 ? 12.019 -3.227 0.765 1.00 94.56 164 HIS A CA 1
ATOM 1332 C C . HIS A 1 164 ? 11.247 -3.914 1.906 1.00 94.56 164 HIS A C 1
ATOM 1334 O O . HIS A 1 164 ? 11.753 -4.045 3.019 1.00 94.56 164 HIS A O 1
ATOM 1340 N N . THR A 1 165 ? 10.002 -4.316 1.658 1.00 92.00 165 THR A N 1
ATOM 1341 C CA . THR A 1 165 ? 9.009 -4.591 2.709 1.00 92.00 165 THR A CA 1
ATOM 1342 C C . THR A 1 165 ? 8.500 -6.031 2.705 1.00 92.00 165 THR A C 1
ATOM 1344 O O . THR A 1 165 ? 7.657 -6.361 3.533 1.00 92.00 165 THR A O 1
ATOM 1347 N N . PHE A 1 166 ? 9.006 -6.914 1.834 1.00 87.06 166 PHE A N 1
ATOM 1348 C CA . PHE A 1 166 ? 8.492 -8.283 1.635 1.00 87.06 166 PHE A CA 1
ATOM 1349 C C . PHE A 1 166 ? 8.341 -9.127 2.913 1.00 87.06 166 PHE A C 1
ATOM 1351 O O . PHE A 1 166 ? 7.365 -9.871 3.041 1.00 87.06 166 PHE A O 1
ATOM 1358 N N . GLN A 1 167 ? 9.230 -8.949 3.894 1.00 85.44 167 GLN A N 1
ATOM 1359 C CA . GLN A 1 167 ? 9.186 -9.649 5.187 1.00 85.44 167 GLN A CA 1
ATOM 1360 C C . GLN A 1 167 ? 8.146 -9.075 6.169 1.00 85.44 167 GLN A C 1
ATOM 1362 O O . GLN A 1 167 ? 7.828 -9.700 7.178 1.00 85.44 167 GLN A O 1
ATOM 1367 N N . TRP A 1 168 ? 7.585 -7.901 5.871 1.00 87.50 168 TRP A N 1
ATOM 1368 C CA . TRP A 1 168 ? 6.725 -7.102 6.751 1.00 87.50 168 TRP A CA 1
ATOM 1369 C C . TRP A 1 168 ? 5.263 -7.067 6.301 1.00 87.50 168 TRP A C 1
ATOM 1371 O O . TRP A 1 168 ? 4.556 -6.080 6.513 1.00 87.50 168 TRP A O 1
ATOM 1381 N N . PHE A 1 169 ? 4.805 -8.157 5.682 1.00 91.12 169 PHE A N 1
ATOM 1382 C CA . PHE A 1 169 ? 3.427 -8.318 5.210 1.00 91.12 169 PHE A CA 1
ATOM 1383 C C . PHE A 1 169 ? 2.980 -7.162 4.303 1.00 91.12 169 PHE A C 1
ATOM 1385 O O . PHE A 1 169 ? 2.009 -6.470 4.621 1.00 91.12 169 PHE A O 1
ATOM 1392 N N . PRO A 1 170 ? 3.700 -6.900 3.195 1.00 89.62 170 PRO A N 1
ATOM 1393 C CA . PRO A 1 170 ? 3.521 -5.654 2.469 1.00 89.62 170 PRO A CA 1
ATOM 1394 C C . PRO A 1 170 ? 2.221 -5.591 1.678 1.00 89.62 170 PRO A C 1
ATOM 1396 O O . PRO A 1 170 ? 1.831 -4.500 1.277 1.00 89.62 170 PRO A O 1
ATOM 1399 N N . LEU A 1 171 ? 1.579 -6.738 1.428 1.00 96.06 171 LEU A N 1
ATOM 1400 C CA . LEU A 1 171 ? 0.374 -6.834 0.615 1.00 96.06 171 LEU A CA 1
ATOM 1401 C C . LEU A 1 171 ? -0.825 -7.219 1.478 1.00 96.06 171 LEU A C 1
ATOM 1403 O O . LEU A 1 171 ? -0.804 -8.232 2.186 1.00 96.06 171 LEU A O 1
ATOM 1407 N N . GLN A 1 172 ? -1.891 -6.435 1.365 1.00 97.44 172 GLN A N 1
ATOM 1408 C CA . GLN A 1 172 ? -3.158 -6.667 2.047 1.00 97.44 172 GLN A CA 1
ATOM 1409 C C . GLN A 1 172 ? -4.318 -6.501 1.070 1.00 97.44 172 GLN A C 1
ATOM 1411 O O . GLN A 1 172 ? -4.301 -5.622 0.210 1.00 97.44 172 GLN A O 1
ATOM 1416 N N . TYR A 1 173 ? -5.315 -7.372 1.168 1.00 97.00 173 TYR A N 1
ATOM 1417 C CA . TYR A 1 173 ? -6.388 -7.463 0.179 1.00 97.00 173 TYR A CA 1
ATOM 1418 C C . TYR A 1 173 ? -7.621 -8.142 0.787 1.00 97.00 173 TYR A C 1
ATOM 1420 O O . TYR A 1 173 ? -7.530 -8.853 1.792 1.00 97.00 173 TYR A O 1
ATOM 1428 N N . PHE A 1 174 ? -8.787 -7.958 0.174 1.00 95.06 174 PHE A N 1
ATOM 1429 C CA . PHE A 1 174 ? -9.971 -8.731 0.531 1.00 95.06 174 PHE A CA 1
ATOM 1430 C C . PHE A 1 174 ? -9.908 -10.105 -0.131 1.00 95.06 174 PHE A C 1
ATOM 1432 O O . PHE A 1 174 ? -9.772 -10.236 -1.348 1.00 95.06 174 PHE A O 1
ATOM 1439 N N . GLY A 1 175 ? -10.054 -11.151 0.677 1.00 85.44 175 GLY A N 1
ATOM 1440 C CA . GLY A 1 175 ? -10.273 -12.487 0.150 1.00 85.44 175 GLY A CA 1
ATOM 1441 C C . GLY A 1 175 ? -11.640 -12.642 -0.511 1.00 85.44 175 GLY A C 1
ATOM 1442 O O . GLY A 1 175 ? -12.599 -11.973 -0.123 1.00 85.44 175 GLY A O 1
ATOM 1443 N N . ARG A 1 176 ? -11.731 -13.586 -1.455 1.00 65.44 176 ARG A N 1
ATOM 1444 C CA . ARG A 1 176 ? -12.969 -14.359 -1.607 1.00 65.44 176 ARG A CA 1
ATOM 1445 C C . ARG A 1 176 ? -13.230 -15.168 -0.342 1.00 65.44 176 ARG A C 1
ATOM 1447 O O . ARG A 1 176 ? -12.218 -15.584 0.294 1.00 65.44 176 ARG A O 1
#

Secondary structure (DSSP, 8-state):
----EE-SS--PPP---SSGGGHHHHHHHHHHHHTT--HHHHHHHHHHHHHHTT--HHHHHHH---GGGHHHHHHHTT-EEE--SS---HHHHHHHHTTS-EEEEEEEETTEEEEEEEEEE-SSEEEEE-S--SS-GGGGSSPEEEEHHHHHHTTSSS--BGGGTGGG--EEE---

Radius of gyration: 14.76 Å; chains: 1; bounding box: 40×35×45 Å

Sequence (176 aa):
MSDYSRCPNPKLRGEPQSIDSMCWFAGYTMLFRWRGMEEKKIREHVWNTLDGAGIDMQDARSTGLKLKDNKKAGMALGLKVRGYGQPVTVHNLRELVRHSPVWATGRWFENTNHVYVIVGVSDDWVEYYDPWYEYNPNEAMEIRKSSTEWILSGDSKTRNGLAHTFQWFPLQYFGR

pLDDT: mean 93.84, std 7.29, range [46.44, 98.69]